Protein AF-A0A3D0VER1-F1 (afdb_monomer_lite)

Structure (mmCIF, N/CA/C/O backbone):
data_AF-A0A3D0VER1-F1
#
_entry.id   AF-A0A3D0VER1-F1
#
loop_
_atom_site.group_PDB
_atom_site.id
_atom_site.type_symbol
_atom_site.label_atom_id
_atom_site.label_alt_id
_atom_site.label_comp_id
_atom_site.label_asym_id
_atom_site.label_entity_id
_atom_site.label_seq_id
_atom_site.pdbx_PDB_ins_code
_atom_site.Cartn_x
_atom_site.Cartn_y
_atom_site.Cartn_z
_atom_site.occupancy
_atom_site.B_iso_or_equiv
_atom_site.auth_seq_id
_atom_site.auth_comp_id
_atom_site.auth_asym_id
_atom_site.auth_atom_id
_atom_site.pdbx_PDB_model_num
ATOM 1 N N . MET A 1 1 ? -14.601 -8.975 3.606 1.00 60.72 1 MET A N 1
ATOM 2 C CA . MET A 1 1 ? -14.459 -7.787 4.478 1.00 60.72 1 MET A CA 1
ATOM 3 C C . MET A 1 1 ? -13.961 -6.651 3.600 1.00 60.72 1 MET A C 1
ATOM 5 O O . MET A 1 1 ? -13.094 -6.910 2.777 1.00 60.72 1 MET A O 1
ATOM 9 N N . SER A 1 2 ? -14.545 -5.453 3.678 1.00 78.12 2 SER A N 1
ATOM 10 C CA . SER A 1 2 ? -14.162 -4.320 2.816 1.00 78.12 2 SER A CA 1
ATOM 11 C C . SER A 1 2 ? -13.407 -3.295 3.651 1.00 78.12 2 SER A C 1
ATOM 13 O O . SER A 1 2 ? -13.926 -2.835 4.664 1.00 78.12 2 SER A O 1
ATOM 15 N N . ALA A 1 3 ? -12.193 -2.938 3.239 1.00 90.44 3 ALA A N 1
ATOM 16 C CA . ALA A 1 3 ? -11.426 -1.884 3.891 1.00 90.44 3 ALA A CA 1
ATOM 17 C C . ALA A 1 3 ? -11.764 -0.525 3.266 1.00 90.44 3 ALA A C 1
ATOM 19 O O . ALA A 1 3 ? -11.733 -0.369 2.042 1.00 90.44 3 ALA A O 1
ATOM 20 N N . THR A 1 4 ? -12.027 0.475 4.102 1.00 93.81 4 THR A N 1
ATOM 21 C CA . THR A 1 4 ? -12.183 1.867 3.670 1.00 93.81 4 THR A CA 1
ATOM 22 C C . THR A 1 4 ? -10.843 2.572 3.810 1.00 93.81 4 THR A C 1
ATOM 24 O O . THR A 1 4 ? -10.283 2.647 4.898 1.00 93.81 4 THR A O 1
ATOM 27 N N . ILE A 1 5 ? -10.305 3.098 2.710 1.00 94.56 5 ILE A N 1
ATOM 28 C CA . ILE A 1 5 ? -9.038 3.840 2.724 1.00 94.56 5 ILE A CA 1
ATOM 29 C C . ILE A 1 5 ? -9.339 5.328 2.905 1.00 94.56 5 ILE A C 1
ATOM 31 O O . ILE A 1 5 ? -9.976 5.935 2.047 1.00 94.56 5 ILE A O 1
ATOM 35 N N . HIS A 1 6 ? -8.825 5.930 3.977 1.00 94.38 6 HIS A N 1
ATOM 36 C CA . HIS A 1 6 ? -8.912 7.377 4.201 1.00 94.38 6 HIS A CA 1
ATOM 37 C C . HIS A 1 6 ? -7.719 8.116 3.602 1.00 94.38 6 HIS A C 1
ATOM 39 O O . HIS A 1 6 ? -7.856 9.227 3.090 1.00 94.38 6 HIS A O 1
ATOM 45 N N . LYS A 1 7 ? -6.533 7.503 3.654 1.00 95.25 7 LYS A N 1
ATOM 46 C CA . LYS A 1 7 ? -5.294 8.099 3.162 1.00 95.25 7 LYS A CA 1
ATOM 47 C C . LYS A 1 7 ? -4.448 7.059 2.455 1.00 95.25 7 LYS A C 1
ATOM 49 O O . LYS A 1 7 ? -4.267 5.951 2.946 1.00 95.25 7 LYS A O 1
ATOM 54 N N . LEU A 1 8 ? -3.890 7.466 1.322 1.00 96.56 8 LEU A N 1
ATOM 55 C CA . LEU A 1 8 ? -2.908 6.707 0.568 1.00 96.56 8 LEU A CA 1
ATOM 56 C C . LEU A 1 8 ? -1.874 7.686 0.020 1.00 96.56 8 LEU A C 1
ATOM 58 O O . LEU A 1 8 ? -2.163 8.450 -0.901 1.00 96.56 8 LEU A O 1
ATOM 62 N N . LYS A 1 9 ? -0.684 7.703 0.613 1.00 96.81 9 LYS A N 1
ATOM 63 C CA . LYS A 1 9 ? 0.391 8.627 0.250 1.00 96.81 9 LYS A CA 1
ATOM 64 C C . LYS A 1 9 ? 1.579 7.845 -0.284 1.00 96.81 9 LYS A C 1
ATOM 66 O O . LYS A 1 9 ? 2.006 6.886 0.339 1.00 96.81 9 LYS A O 1
ATOM 71 N N . ARG A 1 10 ? 2.143 8.290 -1.406 1.00 95.81 10 ARG A N 1
ATOM 72 C CA . ARG A 1 10 ? 3.416 7.769 -1.909 1.00 95.81 10 ARG A CA 1
ATOM 73 C C . ARG A 1 10 ? 4.585 8.555 -1.319 1.00 95.81 10 ARG A C 1
ATOM 75 O O . ARG A 1 10 ? 4.527 9.784 -1.251 1.00 95.81 10 ARG A O 1
ATOM 82 N N . SER A 1 11 ? 5.656 7.862 -0.964 1.00 94.75 11 SER A N 1
ATOM 83 C CA . SER A 1 11 ? 6.937 8.443 -0.568 1.00 94.75 11 SER A CA 1
ATOM 84 C C . SER A 1 11 ? 8.079 7.809 -1.369 1.00 94.75 11 SER A C 1
ATOM 86 O O . SER A 1 11 ? 8.009 6.652 -1.789 1.00 94.75 11 SER A O 1
ATOM 88 N N . ALA A 1 12 ? 9.112 8.603 -1.652 1.00 94.19 12 ALA A N 1
ATOM 89 C CA . ALA A 1 12 ? 10.340 8.121 -2.274 1.00 94.19 12 ALA A CA 1
ATOM 90 C C . ALA A 1 12 ? 11.323 7.694 -1.178 1.00 94.19 12 ALA A C 1
ATOM 92 O O . ALA A 1 12 ? 11.479 8.397 -0.180 1.00 94.19 12 ALA A O 1
ATOM 93 N N . GLY A 1 13 ? 11.966 6.547 -1.373 1.00 87.94 13 GLY A N 1
ATOM 94 C CA . GLY A 1 13 ? 13.045 6.045 -0.533 1.00 87.94 13 GLY A CA 1
ATOM 95 C C . GLY A 1 13 ? 14.412 6.222 -1.195 1.00 87.94 13 GLY A C 1
ATOM 96 O O . GLY A 1 13 ? 14.571 6.924 -2.195 1.00 87.94 13 GLY A O 1
ATOM 97 N N . VAL A 1 14 ? 15.417 5.555 -0.632 1.00 89.75 14 VAL A N 1
ATOM 98 C CA . VAL A 1 14 ? 16.792 5.552 -1.152 1.00 89.75 14 VAL A CA 1
ATOM 99 C C . VAL A 1 14 ? 16.941 4.481 -2.238 1.00 89.75 14 VAL A C 1
ATOM 101 O O . VAL A 1 14 ? 16.247 3.468 -2.217 1.00 89.75 14 VAL A O 1
ATOM 104 N N . ALA A 1 15 ? 17.853 4.692 -3.193 1.00 89.75 15 ALA A N 1
ATOM 105 C CA . ALA A 1 15 ? 18.250 3.690 -4.191 1.00 89.75 15 ALA A CA 1
ATOM 106 C C . ALA A 1 15 ? 17.081 3.098 -5.010 1.00 89.75 15 ALA A C 1
ATOM 108 O O . ALA A 1 15 ? 17.041 1.903 -5.290 1.00 89.75 15 ALA A O 1
ATOM 109 N N . GLY A 1 16 ? 16.115 3.936 -5.401 1.00 90.81 16 GLY A N 1
ATOM 110 C CA . GLY A 1 16 ? 14.966 3.506 -6.204 1.00 90.81 16 GLY A CA 1
ATOM 111 C C . GLY A 1 16 ? 13.863 2.801 -5.410 1.00 90.81 16 GLY A C 1
ATOM 112 O O . GLY A 1 16 ? 12.886 2.342 -6.004 1.00 90.81 16 GLY A O 1
ATOM 113 N N . GLN A 1 17 ? 13.974 2.737 -4.081 1.00 93.81 17 GLN A N 1
ATOM 114 C CA . GLN A 1 17 ? 12.863 2.321 -3.235 1.00 93.81 17 GLN A CA 1
ATOM 115 C C . GLN A 1 17 ? 11.758 3.377 -3.232 1.00 93.81 17 GLN A C 1
ATOM 117 O O . GLN A 1 17 ? 12.000 4.579 -3.353 1.00 93.81 17 GLN A O 1
ATOM 122 N N . PHE A 1 18 ? 10.526 2.926 -3.062 1.00 95.44 18 PHE A N 1
ATOM 123 C CA . PHE A 1 18 ? 9.376 3.777 -2.810 1.00 95.44 18 PHE A CA 1
ATOM 124 C C . PHE A 1 18 ? 8.418 3.065 -1.866 1.00 95.44 18 PHE A C 1
ATOM 126 O O . PHE A 1 18 ? 8.397 1.834 -1.795 1.00 95.44 18 PHE A O 1
ATOM 133 N N . ALA A 1 19 ? 7.606 3.851 -1.168 1.00 95.38 19 ALA A N 1
ATOM 134 C CA . AL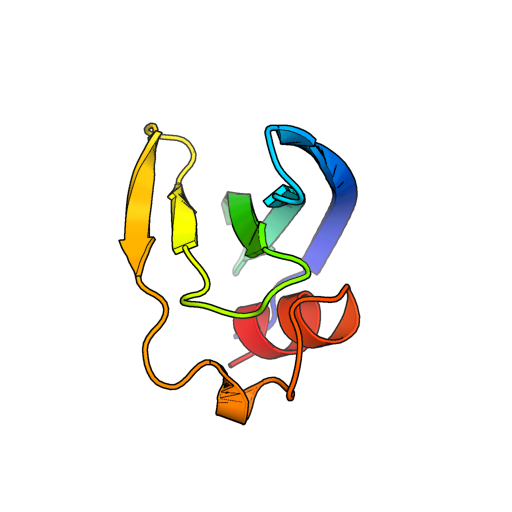A A 1 19 ? 6.599 3.326 -0.271 1.00 95.38 19 ALA A CA 1
ATOM 135 C C . ALA A 1 19 ? 5.222 3.946 -0.519 1.00 95.38 19 ALA A C 1
ATOM 137 O O . ALA A 1 19 ? 5.100 5.050 -1.059 1.00 95.38 19 ALA A O 1
ATOM 138 N N . TYR A 1 20 ? 4.189 3.210 -0.124 1.00 96.81 20 TYR A N 1
ATOM 139 C CA . TYR A 1 20 ? 2.831 3.703 0.040 1.00 96.81 20 TYR A CA 1
ATOM 140 C C . TYR A 1 20 ? 2.430 3.592 1.504 1.00 96.81 20 TYR A C 1
ATOM 142 O O . TYR A 1 20 ? 2.299 2.489 2.026 1.00 96.81 20 TYR A O 1
ATOM 150 N N . ASP A 1 21 ? 2.200 4.737 2.133 1.00 96.44 21 ASP A N 1
ATOM 151 C CA . ASP A 1 21 ? 1.656 4.846 3.479 1.00 96.44 21 ASP A CA 1
ATOM 152 C C . ASP A 1 21 ? 0.132 4.905 3.388 1.00 96.44 21 ASP A C 1
ATOM 154 O O . ASP A 1 21 ? -0.435 5.777 2.715 1.00 96.44 21 ASP A O 1
ATOM 158 N N . VAL A 1 22 ? -0.531 3.970 4.056 1.00 96.75 22 VAL A N 1
ATOM 159 C CA . VAL A 1 22 ? -1.975 3.766 3.994 1.00 96.75 22 VAL A CA 1
ATOM 160 C C . VAL A 1 22 ? -2.562 3.869 5.385 1.00 96.75 22 VAL A C 1
ATOM 162 O O . VAL A 1 22 ? -2.076 3.230 6.315 1.00 96.75 22 VAL A O 1
ATOM 165 N N . SER A 1 23 ? -3.645 4.622 5.521 1.00 96.31 23 SER A N 1
ATOM 166 C CA . SER A 1 23 ? -4.482 4.571 6.714 1.00 96.31 23 SER A CA 1
ATOM 167 C C . SER A 1 23 ? -5.948 4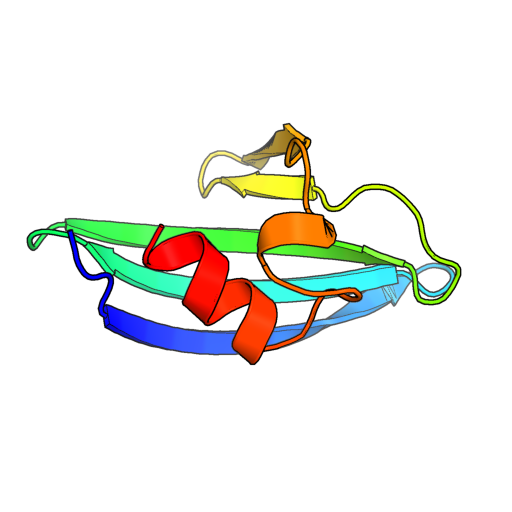.484 6.327 1.00 96.31 23 SER A C 1
ATOM 169 O O . SER A 1 23 ? -6.383 5.031 5.306 1.00 96.31 23 SER A O 1
ATOM 171 N N . GLY A 1 24 ? -6.711 3.768 7.135 1.00 95.50 24 GLY A N 1
ATOM 172 C CA . GLY A 1 24 ? -8.078 3.407 6.818 1.00 95.50 24 GLY A CA 1
ATOM 173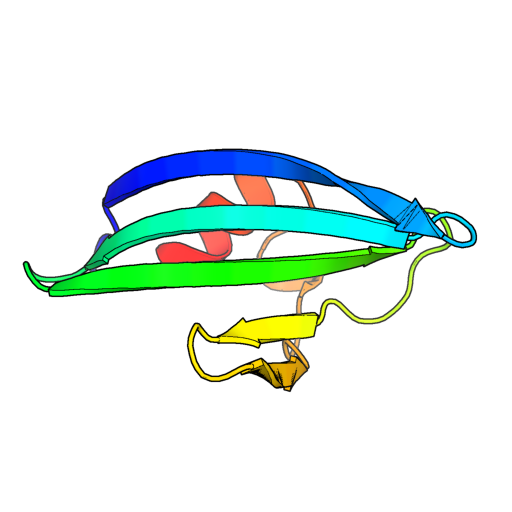 C C . GLY A 1 24 ? -8.779 2.770 8.000 1.00 95.50 24 GLY A C 1
ATOM 174 O O . GLY A 1 24 ? -8.242 2.737 9.103 1.00 95.50 24 GLY A O 1
ATOM 175 N N . GLU A 1 25 ? -9.952 2.228 7.727 1.00 95.44 25 GLU A N 1
ATOM 176 C CA . GLU A 1 25 ? -10.745 1.451 8.668 1.00 95.44 25 GLU A CA 1
ATOM 177 C C . GLU A 1 25 ? -11.108 0.106 8.040 1.00 95.44 25 GLU A C 1
ATOM 179 O O . GLU A 1 25 ? -11.394 0.010 6.840 1.00 95.44 25 GLU A O 1
ATOM 184 N N . ARG A 1 26 ? -11.086 -0.950 8.850 1.00 91.56 26 ARG A N 1
ATOM 185 C CA . ARG A 1 26 ? -11.541 -2.289 8.477 1.00 91.56 26 ARG A CA 1
ATOM 186 C C . ARG A 1 26 ? -12.437 -2.806 9.587 1.00 91.56 26 ARG A C 1
ATOM 188 O O . ARG A 1 26 ? -12.010 -2.883 10.729 1.00 91.56 26 ARG A O 1
ATOM 195 N N . ASP A 1 27 ? -13.676 -3.135 9.235 1.00 90.00 27 ASP A N 1
ATOM 196 C CA . ASP A 1 27 ? -14.681 -3.641 10.178 1.00 90.00 27 ASP A CA 1
ATOM 197 C C . ASP A 1 27 ? -14.889 -2.718 11.404 1.00 90.00 27 ASP A C 1
ATOM 199 O O . ASP A 1 27 ? -15.171 -3.179 12.504 1.00 90.00 27 ASP A O 1
ATOM 203 N N . GLY A 1 28 ? -14.750 -1.400 11.205 1.00 89.62 28 GLY A N 1
ATOM 204 C CA . GLY A 1 28 ? -14.870 -0.378 12.255 1.00 89.62 28 GLY A CA 1
ATOM 205 C C . GLY A 1 28 ? -13.587 -0.109 13.050 1.00 89.62 28 GLY A C 1
ATOM 206 O O . GLY A 1 28 ? -13.562 0.817 13.854 1.00 89.62 28 GLY A O 1
ATOM 207 N N . GLU A 1 29 ? -12.516 -0.867 12.805 1.00 92.00 29 GLU A N 1
ATOM 208 C CA . GLU A 1 29 ? -11.224 -0.704 13.474 1.00 92.00 29 GLU A CA 1
ATOM 209 C C . GLU A 1 29 ? -10.238 0.079 12.588 1.00 92.00 29 GLU A C 1
ATOM 211 O O . GLU A 1 29 ? -10.026 -0.284 11.420 1.00 92.00 29 GLU A O 1
ATOM 216 N N . PRO A 1 30 ? -9.599 1.146 13.103 1.00 94.56 30 PRO A N 1
ATOM 217 C CA . PRO A 1 30 ? -8.624 1.909 12.341 1.00 94.56 30 PRO A CA 1
ATOM 218 C C . PRO A 1 30 ? -7.335 1.108 12.136 1.00 94.56 30 PRO A C 1
ATOM 220 O O . PRO A 1 30 ? -6.817 0.458 13.043 1.00 94.56 30 PRO A O 1
ATOM 223 N N . PHE A 1 31 ? -6.750 1.216 10.945 1.00 93.25 31 PHE A N 1
ATOM 224 C CA . PHE A 1 31 ? -5.452 0.631 10.632 1.00 93.25 31 PHE A CA 1
ATOM 225 C C . PHE A 1 31 ? -4.511 1.646 9.988 1.00 93.25 31 PHE A C 1
ATOM 227 O O . PHE A 1 31 ? -4.916 2.611 9.336 1.00 93.25 31 PHE A O 1
ATOM 234 N N . THR A 1 32 ? -3.212 1.400 10.151 1.00 95.31 32 THR A N 1
ATOM 235 C CA . THR A 1 32 ? -2.145 2.084 9.415 1.00 95.31 32 THR A CA 1
ATOM 236 C C . THR A 1 32 ? -1.109 1.059 8.978 1.00 95.31 32 THR A C 1
ATOM 238 O O . THR A 1 32 ? -0.667 0.241 9.785 1.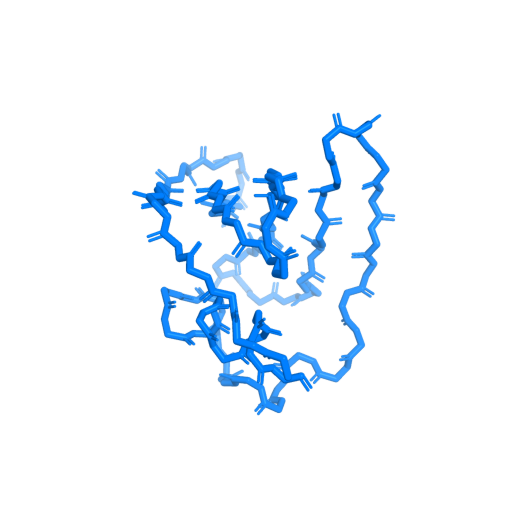00 95.31 32 THR A O 1
ATOM 241 N N . LEU A 1 33 ? -0.755 1.088 7.695 1.00 95.75 33 LEU A N 1
ATOM 242 C CA . LEU A 1 33 ? 0.150 0.143 7.046 1.00 95.75 33 LEU A CA 1
ATOM 243 C C . LEU A 1 33 ? 1.039 0.878 6.040 1.00 95.75 33 LEU A C 1
ATOM 245 O O . LEU A 1 33 ? 0.592 1.811 5.379 1.00 95.75 33 LEU A O 1
ATOM 249 N N . GLY A 1 34 ? 2.275 0.422 5.884 1.00 96.69 34 GLY A N 1
ATOM 250 C CA . GLY A 1 34 ? 3.167 0.807 4.795 1.00 96.69 34 GLY A CA 1
ATOM 251 C C . GLY A 1 34 ? 3.339 -0.341 3.805 1.00 96.69 34 GLY A C 1
ATOM 252 O O . GLY A 1 34 ? 3.353 -1.501 4.202 1.00 96.69 34 GLY A O 1
ATOM 253 N N . PHE A 1 35 ? 3.514 -0.035 2.525 1.00 96.75 35 PHE A N 1
ATOM 254 C CA . PHE A 1 35 ? 3.963 -0.996 1.517 1.00 96.75 35 PHE A CA 1
ATOM 255 C C . PHE A 1 35 ? 5.216 -0.466 0.848 1.00 96.75 35 PHE A C 1
ATOM 257 O O . PHE A 1 35 ? 5.172 0.616 0.272 1.00 96.75 35 PHE A O 1
ATOM 264 N N . VAL A 1 36 ? 6.310 -1.218 0.896 1.00 95.75 36 VAL A N 1
ATOM 265 C CA . VAL A 1 36 ? 7.605 -0.832 0.326 1.00 95.75 36 VAL A CA 1
ATOM 266 C C . VAL A 1 36 ? 7.930 -1.732 -0.858 1.00 95.75 36 VAL A C 1
ATOM 268 O O . VAL A 1 36 ? 7.727 -2.944 -0.799 1.00 95.75 36 VAL A O 1
ATOM 271 N N . SER A 1 37 ? 8.436 -1.133 -1.934 1.00 95.31 37 SER A N 1
ATOM 272 C CA . SER A 1 37 ? 8.938 -1.834 -3.119 1.00 95.31 37 SER A CA 1
ATOM 273 C C . SER A 1 3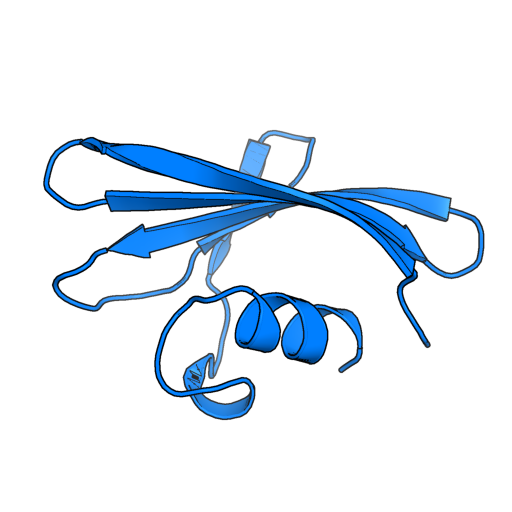7 ? 10.068 -1.034 -3.774 1.00 95.31 37 SER A C 1
ATOM 275 O O . SER A 1 37 ? 10.369 0.093 -3.381 1.00 95.31 37 SER A O 1
ATOM 277 N N . SER A 1 38 ? 10.695 -1.610 -4.796 1.00 93.38 38 SER A N 1
ATOM 278 C CA . SER A 1 38 ? 11.724 -0.973 -5.620 1.00 93.38 38 SER A CA 1
ATOM 279 C C . SER A 1 38 ? 11.250 -0.795 -7.061 1.00 93.38 38 SER A C 1
ATOM 281 O O . SER A 1 38 ? 10.505 -1.627 -7.583 1.00 93.38 38 SER A O 1
ATOM 283 N N . VAL A 1 39 ? 11.696 0.277 -7.726 1.00 91.25 39 VAL A N 1
ATOM 284 C CA . VAL A 1 39 ? 11.484 0.478 -9.174 1.00 91.25 39 VAL A CA 1
ATOM 285 C C . VAL A 1 39 ? 12.199 -0.571 -10.028 1.00 91.25 39 VAL A C 1
ATOM 287 O O . VAL A 1 39 ? 11.819 -0.781 -11.174 1.00 91.25 39 VAL A O 1
ATOM 290 N N . TYR A 1 40 ? 13.202 -1.248 -9.469 1.00 89.00 40 TYR A N 1
ATOM 291 C CA . TYR A 1 40 ? 13.948 -2.320 -10.132 1.00 89.00 40 TYR A CA 1
ATOM 292 C C . TYR A 1 40 ? 13.276 -3.698 -9.991 1.00 89.00 40 TYR A C 1
ATOM 294 O O . TYR A 1 40 ? 13.844 -4.705 -10.404 1.00 89.00 40 TYR A O 1
ATOM 302 N N . GLY A 1 41 ? 12.077 -3.751 -9.401 1.00 80.81 41 GLY A N 1
ATOM 303 C CA . GLY A 1 41 ? 11.427 -4.997 -9.004 1.00 80.81 41 GLY A CA 1
ATOM 304 C C . GLY A 1 41 ? 11.972 -5.543 -7.682 1.00 80.81 41 GLY A C 1
ATOM 305 O O . GLY A 1 41 ? 12.872 -4.968 -7.068 1.00 80.81 41 GLY A O 1
ATOM 306 N N . GLY A 1 42 ? 11.381 -6.640 -7.214 1.00 84.38 42 GLY A N 1
ATOM 307 C CA . GLY A 1 42 ? 11.700 -7.252 -5.926 1.00 84.38 42 GLY A CA 1
ATOM 308 C C . GLY A 1 42 ? 10.451 -7.534 -5.089 1.00 84.38 42 GLY A C 1
ATOM 309 O O . GLY A 1 42 ? 9.330 -7.322 -5.558 1.00 84.38 42 GLY A O 1
ATOM 310 N N . PRO A 1 43 ? 10.628 -8.045 -3.862 1.00 90.50 43 PRO A N 1
ATOM 311 C CA . PRO A 1 43 ? 9.509 -8.332 -2.982 1.00 90.50 43 PRO A CA 1
ATOM 312 C C . PRO A 1 43 ? 8.788 -7.048 -2.560 1.00 90.50 43 PRO A C 1
ATOM 314 O O . PRO A 1 43 ? 9.411 -6.006 -2.358 1.00 90.50 43 PRO A O 1
ATOM 317 N N . ILE A 1 44 ? 7.475 -7.159 -2.358 1.00 95.00 44 ILE A N 1
ATOM 318 C CA . ILE A 1 44 ? 6.694 -6.134 -1.669 1.00 95.00 44 ILE A CA 1
ATOM 319 C C . ILE A 1 44 ? 6.707 -6.463 -0.178 1.00 95.00 44 ILE A C 1
ATOM 321 O O . ILE A 1 44 ? 6.352 -7.574 0.227 1.00 95.00 44 ILE A O 1
ATOM 325 N N . VAL A 1 45 ? 7.104 -5.492 0.638 1.00 96.12 45 VAL A N 1
ATOM 326 C CA . VAL A 1 45 ? 7.134 -5.619 2.099 1.00 96.12 45 VAL A CA 1
ATOM 327 C C . VAL A 1 45 ? 6.018 -4.771 2.688 1.00 96.12 45 VAL A C 1
ATOM 329 O O . VAL A 1 45 ? 5.945 -3.571 2.431 1.00 96.12 45 VAL A O 1
ATOM 332 N N . MET A 1 46 ? 5.153 -5.390 3.484 1.00 96.88 46 MET A N 1
ATOM 333 C CA . MET A 1 46 ? 4.169 -4.697 4.303 1.00 96.88 46 MET A CA 1
ATOM 334 C C . MET A 1 46 ? 4.795 -4.334 5.650 1.00 96.88 46 MET A C 1
ATOM 336 O O . MET A 1 46 ? 5.396 -5.177 6.311 1.00 96.88 46 MET A O 1
ATOM 340 N N . VAL A 1 47 ? 4.625 -3.089 6.071 1.00 96.19 47 VAL A N 1
ATOM 341 C CA . VAL A 1 47 ? 5.103 -2.560 7.347 1.00 96.19 47 VAL A CA 1
ATOM 342 C C . VAL A 1 47 ? 3.890 -2.242 8.209 1.00 96.19 47 VAL A C 1
ATOM 344 O O . VAL A 1 47 ? 3.038 -1.446 7.822 1.00 96.19 47 VAL A O 1
ATOM 347 N N . GLN A 1 48 ? 3.781 -2.882 9.365 1.00 93.19 48 GLN A N 1
ATOM 348 C CA . GLN A 1 48 ? 2.712 -2.608 10.322 1.00 93.19 48 GLN A CA 1
ATOM 349 C C . GLN A 1 48 ? 3.020 -1.351 11.141 1.00 93.19 48 GLN A C 1
ATOM 351 O O . GLN A 1 48 ? 4.167 -0.917 11.223 1.00 93.19 48 GLN A O 1
ATOM 356 N N . SER A 1 49 ? 2.008 -0.788 11.804 1.00 89.06 49 SER A N 1
ATOM 357 C CA . SER A 1 49 ? 2.171 0.361 12.710 1.00 89.06 49 SER A CA 1
ATOM 358 C C . SER A 1 49 ? 3.182 0.115 13.839 1.00 89.06 49 SER A C 1
ATOM 360 O O . SER A 1 49 ? 3.828 1.052 14.297 1.00 89.06 49 SER A O 1
ATOM 362 N N . SER A 1 50 ? 3.369 -1.143 14.249 1.00 90.88 50 SER A N 1
ATOM 363 C CA . SER A 1 50 ? 4.392 -1.577 15.211 1.00 90.88 50 SER A CA 1
ATOM 364 C C . SER A 1 50 ? 5.826 -1.531 14.664 1.00 90.88 50 SER A C 1
ATOM 366 O O . SER A 1 50 ? 6.773 -1.760 15.411 1.00 90.88 50 SER A O 1
ATOM 368 N N . GLY A 1 51 ? 5.998 -1.294 13.361 1.00 89.00 51 GLY A N 1
ATOM 369 C CA . GLY A 1 51 ? 7.266 -1.432 12.646 1.00 89.00 51 GLY A CA 1
ATOM 370 C C . GLY A 1 51 ? 7.573 -2.862 12.191 1.00 89.00 51 GLY A C 1
ATOM 371 O O . GLY A 1 51 ? 8.576 -3.072 11.508 1.00 89.00 51 GLY A O 1
ATOM 372 N N . ALA A 1 52 ? 6.724 -3.844 12.521 1.00 94.12 52 ALA A N 1
ATOM 373 C CA . ALA A 1 52 ? 6.894 -5.216 12.056 1.00 94.12 52 ALA A CA 1
ATOM 374 C C . ALA A 1 52 ? 6.811 -5.290 10.524 1.00 94.12 52 ALA A C 1
ATOM 376 O O . ALA A 1 52 ? 5.904 -4.721 9.911 1.00 94.12 52 ALA A O 1
ATOM 377 N N . GLN A 1 53 ? 7.756 -6.007 9.915 1.00 95.62 53 GLN A N 1
ATOM 378 C CA . GLN A 1 53 ? 7.845 -6.172 8.468 1.00 95.62 53 GLN A CA 1
ATOM 379 C C . GLN A 1 53 ? 7.400 -7.574 8.067 1.00 95.62 53 GLN A C 1
ATOM 381 O O . GLN A 1 53 ? 7.878 -8.569 8.609 1.00 95.62 53 GLN A O 1
ATOM 386 N N . VAL A 1 54 ? 6.494 -7.643 7.098 1.00 95.88 54 VAL A N 1
ATOM 387 C CA . VAL A 1 54 ? 5.927 -8.886 6.580 1.00 95.88 54 VAL A CA 1
ATOM 388 C C . VAL A 1 54 ? 6.089 -8.898 5.068 1.00 95.88 54 VAL A C 1
ATOM 390 O O . VAL A 1 54 ? 5.618 -7.996 4.377 1.00 95.88 54 VAL A O 1
ATOM 393 N N . PHE A 1 55 ? 6.742 -9.928 4.537 1.00 95.06 55 PHE A N 1
ATOM 394 C CA . PHE A 1 55 ? 6.810 -10.134 3.094 1.00 95.06 55 PHE A CA 1
ATOM 395 C C . PHE A 1 55 ? 5.434 -10.522 2.561 1.00 95.06 55 PHE A C 1
ATOM 397 O O . PHE A 1 55 ? 4.816 -11.471 3.046 1.00 95.06 55 PHE A O 1
ATOM 404 N N . VAL A 1 56 ? 4.958 -9.797 1.552 1.00 94.19 56 VAL A N 1
ATOM 405 C CA . VAL A 1 56 ? 3.714 -10.150 0.874 1.00 94.19 56 VAL A CA 1
ATOM 406 C C . VAL A 1 56 ? 3.971 -11.371 -0.003 1.00 94.19 56 VAL A C 1
ATOM 408 O O . VAL A 1 56 ? 4.818 -11.341 -0.895 1.00 94.19 56 VAL A O 1
ATOM 411 N N . THR A 1 57 ? 3.233 -12.448 0.248 1.00 93.81 57 THR A N 1
ATOM 412 C CA . THR A 1 57 ? 3.279 -13.671 -0.557 1.00 93.81 57 THR A CA 1
ATOM 413 C C . THR A 1 57 ? 2.381 -13.537 -1.786 1.00 93.81 57 THR A C 1
ATOM 415 O O . THR A 1 57 ? 1.300 -12.952 -1.719 1.00 93.81 57 THR A O 1
ATOM 418 N N . SER A 1 58 ? 2.839 -14.066 -2.924 1.00 91.62 58 SER A N 1
ATOM 419 C CA . SER A 1 58 ? 2.143 -13.986 -4.219 1.00 91.62 58 SER A CA 1
ATOM 420 C C . SER A 1 58 ? 1.599 -12.586 -4.577 1.00 91.62 58 SER A C 1
ATOM 422 O O . SER A 1 58 ? 0.403 -12.441 -4.870 1.00 91.62 58 SER A O 1
ATOM 424 N N . PRO A 1 59 ? 2.435 -11.525 -4.533 1.00 92.25 59 PRO A N 1
ATOM 425 C CA . PRO A 1 59 ? 1.989 -10.152 -4.780 1.00 92.25 59 PRO A CA 1
ATOM 426 C C . PRO A 1 59 ? 1.376 -9.946 -6.173 1.00 92.25 59 PRO A C 1
ATOM 428 O O . PRO A 1 59 ? 0.557 -9.043 -6.356 1.00 92.25 59 PRO A O 1
ATOM 431 N N . GLU A 1 60 ? 1.724 -10.794 -7.140 1.00 92.56 60 GLU A N 1
ATOM 432 C CA . GLU A 1 60 ? 1.221 -10.778 -8.512 1.00 92.56 60 GLU A CA 1
ATOM 433 C C . GLU A 1 60 ? -0.305 -10.923 -8.604 1.00 92.56 60 GLU A C 1
ATOM 435 O O . GLU A 1 60 ? -0.915 -10.430 -9.554 1.00 92.56 60 GLU A O 1
ATOM 440 N N . ARG A 1 61 ? -0.950 -11.515 -7.588 1.00 94.38 61 ARG A N 1
ATOM 441 C CA . ARG A 1 61 ? -2.415 -11.663 -7.521 1.00 94.38 61 ARG A CA 1
ATOM 442 C C . ARG A 1 61 ? -3.152 -10.325 -7.463 1.00 94.38 61 ARG A C 1
ATOM 444 O O . ARG A 1 61 ? -4.305 -10.244 -7.880 1.00 94.38 61 ARG A O 1
ATOM 451 N N . PHE A 1 62 ? -2.500 -9.278 -6.960 1.00 94.25 62 PHE A N 1
ATOM 452 C CA . PHE A 1 62 ? -3.091 -7.943 -6.818 1.00 94.25 62 PHE A CA 1
ATOM 453 C C . PHE A 1 62 ? -2.653 -6.991 -7.940 1.00 94.25 62 PHE A C 1
ATOM 455 O O . PHE A 1 62 ? -3.195 -5.894 -8.084 1.00 94.25 62 PHE A O 1
ATOM 462 N N . GLY A 1 63 ? -1.723 -7.425 -8.792 1.00 91.38 63 GLY A N 1
ATOM 463 C CA . GLY A 1 63 ? -1.214 -6.684 -9.938 1.00 91.38 63 GLY A CA 1
ATOM 464 C C . GLY A 1 63 ? 0.296 -6.864 -10.117 1.00 91.38 63 GLY A C 1
ATOM 465 O O . GLY A 1 63 ? 0.972 -7.349 -9.214 1.00 91.38 63 GLY A O 1
ATOM 466 N N . PRO A 1 64 ? 0.844 -6.445 -11.269 1.00 87.75 64 PRO A N 1
ATOM 467 C CA . PRO A 1 64 ? 2.248 -6.682 -11.609 1.00 87.75 64 PRO A CA 1
ATOM 468 C C . PRO A 1 64 ? 3.232 -5.773 -10.858 1.00 87.75 64 PRO A C 1
ATOM 470 O O . PRO A 1 64 ? 4.419 -6.075 -10.801 1.00 87.75 64 PRO A O 1
ATOM 473 N N . VAL A 1 65 ? 2.766 -4.637 -10.324 1.00 90.25 65 VAL A N 1
ATOM 474 C CA . VAL A 1 65 ? 3.611 -3.617 -9.686 1.00 90.25 65 VAL A CA 1
ATOM 475 C C . VAL A 1 65 ? 2.854 -2.972 -8.529 1.00 90.25 65 VAL A C 1
ATOM 477 O O . VAL A 1 65 ? 1.646 -2.745 -8.627 1.00 90.25 65 VAL A O 1
ATOM 480 N N . LEU A 1 66 ? 3.574 -2.613 -7.463 1.00 93.75 66 LEU A N 1
ATOM 481 C CA . LEU A 1 66 ? 3.024 -1.838 -6.356 1.00 93.75 66 LEU A CA 1
ATOM 482 C C . LEU A 1 66 ? 2.586 -0.439 -6.825 1.00 93.75 66 LEU A C 1
ATOM 484 O O . LEU A 1 66 ? 3.402 0.419 -7.166 1.00 93.7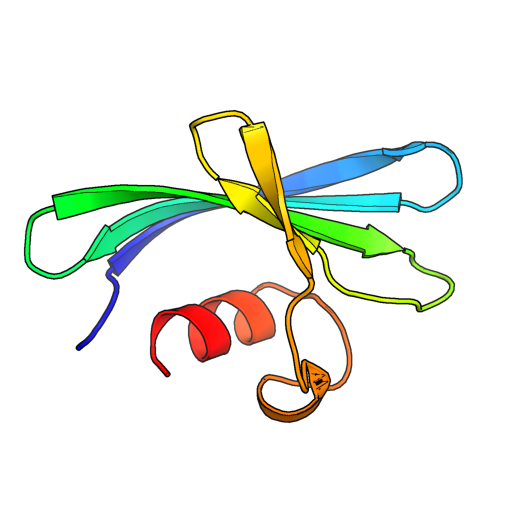5 66 LEU A O 1
ATOM 488 N N . ASN A 1 67 ? 1.279 -0.201 -6.801 1.00 94.38 67 ASN A N 1
ATOM 489 C CA . ASN A 1 67 ? 0.632 1.065 -7.129 1.00 94.38 67 ASN A CA 1
ATOM 490 C C . ASN A 1 67 ? -0.664 1.221 -6.294 1.00 94.38 67 ASN A C 1
ATOM 492 O O . ASN A 1 67 ? -1.004 0.316 -5.525 1.00 94.38 67 ASN A O 1
ATOM 496 N N . PRO A 1 68 ? -1.405 2.339 -6.405 1.00 95.31 68 PRO A N 1
ATOM 497 C CA . PRO A 1 68 ? -2.624 2.533 -5.625 1.00 95.31 68 PRO A CA 1
ATOM 498 C C . PRO A 1 68 ? -3.695 1.453 -5.817 1.00 95.31 68 PRO A C 1
ATOM 500 O O . PRO A 1 68 ? -4.357 1.075 -4.851 1.00 95.31 68 PRO A O 1
ATOM 503 N N . ASP A 1 69 ? -3.849 0.930 -7.032 1.00 95.31 69 ASP A N 1
ATOM 504 C CA . ASP A 1 69 ? -4.827 -0.121 -7.326 1.00 95.31 69 ASP A CA 1
ATOM 505 C C . ASP A 1 69 ? -4.412 -1.463 -6.725 1.00 95.31 69 ASP A C 1
ATOM 507 O O . ASP A 1 69 ? -5.256 -2.191 -6.202 1.00 95.31 69 ASP A O 1
ATOM 511 N N . TRP A 1 70 ? -3.112 -1.765 -6.737 1.00 95.56 70 TRP A N 1
ATOM 512 C CA . TRP A 1 70 ? -2.540 -2.924 -6.058 1.00 95.56 70 TRP A CA 1
ATOM 513 C C . TRP A 1 70 ? -2.872 -2.883 -4.562 1.00 95.56 70 TRP A C 1
ATOM 515 O O . TRP A 1 70 ? -3.397 -3.854 -4.023 1.00 95.56 70 TRP A O 1
ATOM 525 N N . VAL A 1 71 ? -2.661 -1.731 -3.908 1.00 95.25 71 VAL A N 1
ATOM 526 C CA . VAL A 1 71 ? -2.965 -1.541 -2.476 1.00 95.25 71 VAL A CA 1
ATOM 527 C C . VAL A 1 71 ? -4.452 -1.754 -2.198 1.00 95.25 71 VAL A C 1
ATOM 529 O O . VAL A 1 71 ? -4.816 -2.462 -1.261 1.00 95.25 71 VAL A O 1
ATOM 532 N N . ARG A 1 72 ? -5.327 -1.183 -3.033 1.00 94.56 72 ARG A N 1
ATOM 533 C CA . ARG A 1 72 ? -6.782 -1.356 -2.907 1.00 94.56 72 ARG A CA 1
ATOM 534 C C . ARG A 1 72 ? -7.201 -2.816 -3.051 1.00 94.56 72 ARG A C 1
ATOM 536 O O . ARG A 1 72 ? -8.049 -3.269 -2.291 1.00 94.56 72 ARG A O 1
ATOM 543 N N . LYS A 1 73 ? -6.623 -3.549 -4.003 1.00 94.69 73 LYS A N 1
ATOM 544 C CA . LYS A 1 73 ? -6.905 -4.976 -4.204 1.00 94.69 73 LYS A CA 1
ATOM 545 C C . LYS A 1 73 ? -6.409 -5.818 -3.035 1.00 94.69 73 LYS A C 1
ATOM 547 O O . LYS A 1 73 ? -7.159 -6.656 -2.558 1.00 94.69 73 LYS A O 1
ATOM 552 N N . PHE A 1 74 ? -5.198 -5.556 -2.545 1.00 94.19 74 PHE A N 1
ATOM 553 C CA . PHE A 1 74 ? -4.638 -6.246 -1.384 1.00 94.19 74 PHE A CA 1
ATOM 554 C C . PHE A 1 74 ? -5.507 -6.065 -0.133 1.00 94.19 74 PHE A C 1
ATOM 556 O O . PHE A 1 74 ? -5.769 -7.019 0.587 1.00 94.19 74 PHE A O 1
ATOM 563 N N . LEU A 1 75 ? -5.989 -4.846 0.128 1.00 92.19 75 LEU A N 1
ATOM 564 C CA . LEU A 1 75 ? -6.772 -4.557 1.333 1.00 92.19 75 LEU A CA 1
ATOM 565 C C . LEU A 1 75 ? -8.207 -5.103 1.307 1.00 92.19 75 LEU A C 1
ATOM 567 O O . LEU A 1 75 ? -8.830 -5.159 2.369 1.00 92.19 75 LEU A O 1
ATOM 571 N N . ASN A 1 76 ? -8.716 -5.477 0.132 1.00 89.50 76 ASN A N 1
ATOM 572 C CA . ASN A 1 76 ? -10.064 -6.018 -0.065 1.00 89.50 76 ASN A CA 1
ATOM 573 C C . ASN A 1 76 ? -10.075 -7.513 -0.426 1.00 89.50 76 ASN A C 1
ATOM 575 O O . ASN A 1 76 ? -11.139 -8.048 -0.740 1.00 89.50 76 ASN A O 1
ATOM 579 N N . ALA A 1 77 ? -8.909 -8.158 -0.426 1.00 87.00 77 ALA A N 1
ATOM 580 C CA . ALA A 1 77 ? -8.769 -9.602 -0.572 1.00 87.00 77 ALA A CA 1
ATOM 581 C C . ALA A 1 77 ? -8.950 -10.305 0.775 1.00 87.00 77 ALA A C 1
ATOM 583 O O . ALA A 1 77 ? -9.523 -11.416 0.757 1.00 87.00 77 ALA A O 1
#

pLDDT: mean 92.63, std 5.08, range [60.72, 96.88]

Foldseek 3Di:
DAWAWPDWDKDDDPPQKIKIWTWTDDPNHTFTWMWIAGPVGDWIWIAGPVRDIDTDPPLCVLHDDDDPSSVNSVRGD

Secondary structure (DSSP, 8-state):
--EEEEEEEEEE-STTEEEEEEEEEETTEEEEEEEEEETT----EEEETTS-EEEPSSGGGG-SS-SHHHHHHHHT-

Sequence (77 aa):
MSATIHKLKRSAGVAGQFAYDVSGERDGEPFTLGFVSSVYGGPIVMVQSSGAQVFVTSPERFGPVLNPDWVRKFLNA

Radius of gyration: 11.93 Å; chains: 1; bounding box: 33×23×27 Å